Protein AF-A0A535DED8-F1 (afdb_monomer)

Solvent-accessible surface area (backbone atoms only — not comparable to full-atom values): 9202 Å² total; per-residue (Å²): 98,70,62,84,95,46,67,52,70,59,72,63,64,55,48,50,49,57,46,48,36,26,51,48,51,30,54,52,41,40,53,39,49,75,71,70,51,55,72,65,58,48,49,51,48,51,53,52,48,16,48,57,58,2,44,50,39,39,49,38,50,75,77,57,57,90,52,93,86,73,48,70,77,74,19,49,63,41,22,54,47,52,5,46,66,43,32,48,61,26,50,51,37,13,49,55,30,22,52,40,45,68,74,76,41,75,87,44,75,66,50,50,46,53,51,47,50,51,20,48,50,36,21,63,77,68,68,60,13,56,8,33,47,26,8,47,48,34,35,49,25,69,75,41,62,93,45,30,68,61,48,53,52,53,48,49,54,49,38,55,53,44,74,42,49,83,53,52,66,76,77,58,77,130

Mean predicted aligned error: 7.04 Å

Structure (mmCIF, N/CA/C/O backbone):
data_AF-A0A535DED8-F1
#
_entry.id   AF-A0A535DED8-F1
#
loop_
_atom_site.group_PDB
_atom_site.id
_atom_site.type_symbol
_atom_site.label_atom_id
_atom_site.label_alt_id
_atom_site.label_comp_id
_atom_site.label_asym_id
_atom_site.label_entity_id
_atom_site.label_seq_id
_atom_site.pdbx_PDB_ins_code
_atom_site.Cartn_x
_atom_site.Cartn_y
_atom_site.Cartn_z
_atom_site.occupancy
_atom_site.B_iso_or_equiv
_atom_site.auth_seq_id
_atom_site.auth_comp_id
_atom_site.auth_asym_id
_atom_site.auth_atom_id
_atom_site.pdbx_PDB_model_num
ATOM 1 N N . MET A 1 1 ? 18.524 -6.363 -10.966 1.00 39.31 1 MET A N 1
ATOM 2 C CA . MET A 1 1 ? 17.910 -7.527 -11.656 1.00 39.31 1 MET A CA 1
ATOM 3 C C . MET A 1 1 ? 17.544 -7.088 -13.061 1.00 39.31 1 MET A C 1
ATOM 5 O O . MET A 1 1 ? 17.079 -5.963 -13.205 1.00 39.31 1 MET A O 1
ATOM 9 N N . ALA A 1 2 ? 17.752 -7.934 -14.068 1.00 39.50 2 ALA A N 1
ATOM 10 C CA . ALA A 1 2 ? 17.282 -7.682 -15.429 1.00 39.50 2 ALA A CA 1
ATOM 11 C C . ALA A 1 2 ? 16.210 -8.723 -15.778 1.00 39.50 2 ALA A C 1
ATOM 13 O O . ALA A 1 2 ? 16.458 -9.920 -15.647 1.00 39.50 2 ALA A O 1
ATOM 14 N N . PHE A 1 3 ? 15.023 -8.265 -16.174 1.00 42.72 3 PHE A N 1
ATOM 15 C CA . PHE A 1 3 ? 13.940 -9.102 -16.686 1.00 42.72 3 PHE A CA 1
ATOM 16 C C . PHE A 1 3 ? 13.696 -8.716 -18.149 1.00 42.72 3 PHE A C 1
ATOM 18 O O . PHE A 1 3 ? 13.036 -7.721 -18.444 1.00 42.72 3 PHE A O 1
ATOM 25 N N . GLY A 1 4 ? 14.266 -9.487 -19.079 1.00 56.69 4 GLY A N 1
ATOM 26 C CA . GLY A 1 4 ? 14.222 -9.160 -20.509 1.00 56.69 4 GLY A CA 1
ATOM 27 C C . GLY A 1 4 ? 14.926 -7.830 -20.812 1.00 56.69 4 GLY A C 1
ATOM 28 O O . GLY A 1 4 ? 16.038 -7.607 -20.342 1.00 56.69 4 GLY A O 1
ATOM 29 N N . ASN A 1 5 ? 14.266 -6.939 -21.559 1.00 45.66 5 ASN A N 1
ATOM 30 C CA . ASN A 1 5 ? 14.777 -5.595 -21.878 1.00 45.66 5 ASN A CA 1
ATOM 31 C C . ASN A 1 5 ? 14.656 -4.588 -20.716 1.00 45.66 5 ASN A C 1
ATOM 33 O O . ASN A 1 5 ? 15.093 -3.449 -20.854 1.00 45.66 5 ASN A O 1
ATOM 37 N N . TYR A 1 6 ? 14.069 -4.980 -19.580 1.00 49.25 6 TYR A N 1
ATOM 38 C CA . TYR A 1 6 ? 13.890 -4.106 -18.423 1.00 49.25 6 TYR A CA 1
ATOM 39 C C . TYR A 1 6 ? 14.986 -4.364 -17.403 1.00 49.25 6 TYR A C 1
ATOM 41 O O . TYR A 1 6 ? 15.092 -5.453 -16.829 1.00 49.25 6 TYR A O 1
ATOM 49 N N . ALA A 1 7 ? 15.802 -3.347 -17.160 1.00 51.88 7 ALA A N 1
ATOM 50 C CA . ALA A 1 7 ? 16.882 -3.437 -16.204 1.00 51.88 7 ALA A CA 1
ATOM 51 C C . ALA A 1 7 ? 16.622 -2.514 -15.012 1.00 51.88 7 ALA A C 1
ATOM 53 O O . ALA A 1 7 ? 16.687 -1.293 -15.111 1.00 51.88 7 ALA A O 1
ATOM 54 N N . LEU A 1 8 ? 16.342 -3.122 -13.859 1.00 51.16 8 LEU A N 1
ATOM 55 C CA . LEU A 1 8 ? 16.243 -2.426 -12.580 1.00 51.16 8 LEU A CA 1
ATOM 56 C C . LEU A 1 8 ? 17.668 -2.277 -12.039 1.00 51.16 8 LEU A C 1
ATOM 58 O O . LEU A 1 8 ? 18.181 -3.165 -11.341 1.00 51.16 8 LEU A O 1
ATOM 62 N N . TYR A 1 9 ? 18.333 -1.194 -12.448 1.00 42.34 9 TYR A N 1
ATOM 63 C CA . TYR A 1 9 ? 19.679 -0.843 -12.004 1.00 42.34 9 TYR A CA 1
ATOM 64 C C . TYR A 1 9 ? 19.629 0.067 -10.768 1.00 42.34 9 TYR A C 1
ATOM 66 O O . TYR A 1 9 ? 19.004 1.123 -10.774 1.00 42.34 9 TYR A O 1
ATOM 74 N N . GLY A 1 10 ? 20.333 -0.346 -9.709 1.00 44.44 10 GLY A N 1
ATOM 75 C CA . GLY A 1 10 ? 20.495 0.411 -8.465 1.00 44.44 10 GLY A CA 1
ATOM 76 C C . GLY A 1 10 ? 19.458 0.089 -7.382 1.00 44.44 10 GLY A C 1
ATOM 77 O O . GLY A 1 10 ? 18.278 -0.119 -7.658 1.00 44.44 10 GLY A O 1
ATOM 78 N N . ASN A 1 11 ? 19.899 0.092 -6.117 1.00 53.75 11 ASN A N 1
ATOM 79 C CA . ASN A 1 11 ? 19.038 -0.155 -4.949 1.00 53.75 11 ASN A CA 1
ATOM 80 C C . ASN A 1 11 ? 17.854 0.832 -4.878 1.00 53.75 11 ASN A C 1
ATOM 82 O O . ASN A 1 11 ? 16.766 0.455 -4.451 1.00 53.75 11 ASN A O 1
ATOM 86 N N . GLY A 1 12 ? 18.042 2.064 -5.373 1.00 50.81 12 GLY A N 1
ATOM 87 C CA . GLY A 1 12 ? 17.013 3.107 -5.465 1.00 50.81 12 GLY A CA 1
ATOM 88 C C . GLY A 1 12 ? 15.815 2.738 -6.349 1.00 50.81 12 GLY A C 1
ATOM 89 O O . GLY A 1 12 ? 14.674 2.971 -5.957 1.00 50.81 12 GLY A O 1
ATOM 90 N N . ALA A 1 13 ? 16.059 2.106 -7.502 1.00 59.69 13 ALA A N 1
ATOM 91 C CA . ALA A 1 13 ? 15.016 1.756 -8.473 1.00 59.69 13 ALA A CA 1
ATOM 92 C C . ALA A 1 13 ? 14.049 0.678 -7.955 1.00 59.69 13 ALA A C 1
ATOM 94 O O . ALA A 1 13 ? 12.914 0.587 -8.412 1.00 59.69 13 ALA A O 1
ATOM 95 N N . LEU A 1 14 ? 14.488 -0.127 -6.982 1.00 65.19 14 LEU A N 1
ATOM 96 C CA . LEU A 1 14 ? 13.675 -1.164 -6.346 1.00 65.19 14 LEU A CA 1
ATOM 97 C C . LEU 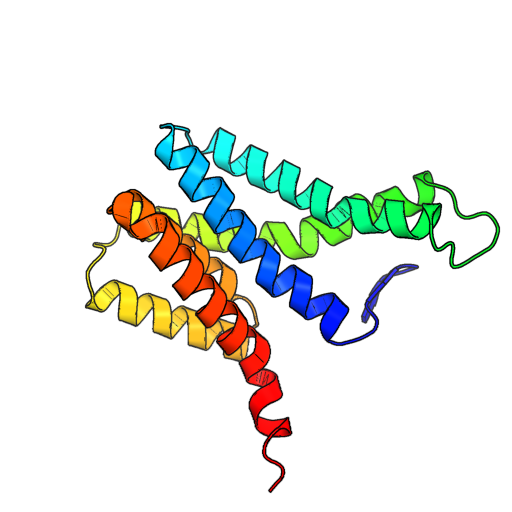A 1 14 ? 13.038 -0.677 -5.043 1.00 65.19 14 LEU A C 1
ATOM 99 O O . LEU A 1 14 ? 11.872 -0.965 -4.779 1.00 65.19 14 LEU A O 1
ATOM 103 N N . ILE A 1 15 ? 13.791 0.068 -4.229 1.00 70.88 15 ILE A N 1
ATOM 104 C CA . ILE A 1 15 ? 13.335 0.468 -2.897 1.00 70.88 15 ILE A CA 1
ATOM 105 C C . ILE A 1 15 ? 12.293 1.581 -2.957 1.00 70.88 15 ILE A C 1
ATOM 107 O O . ILE A 1 15 ? 11.342 1.560 -2.185 1.00 70.88 15 ILE A O 1
ATOM 111 N N . VAL A 1 16 ? 12.410 2.524 -3.899 1.00 73.94 16 VAL A N 1
ATOM 112 C CA . VAL A 1 16 ? 11.461 3.640 -4.010 1.00 73.94 16 VAL A CA 1
ATOM 113 C C . VAL A 1 16 ? 10.051 3.111 -4.319 1.00 73.94 16 VAL A C 1
ATOM 115 O O . VAL A 1 16 ? 9.154 3.350 -3.509 1.00 73.94 16 VAL A O 1
ATOM 118 N N . PRO A 1 17 ? 9.811 2.306 -5.371 1.00 74.25 17 PRO A N 1
ATOM 119 C CA . PRO A 1 17 ? 8.481 1.743 -5.600 1.00 74.25 17 PRO A CA 1
ATOM 120 C C . PRO A 1 17 ? 8.007 0.841 -4.451 1.00 74.25 17 PRO A C 1
ATOM 122 O O . PRO A 1 17 ? 6.841 0.912 -4.069 1.00 74.25 17 PRO A O 1
ATOM 125 N N . ALA A 1 18 ? 8.902 0.049 -3.848 1.00 77.81 18 ALA A N 1
ATOM 126 C CA . ALA A 1 18 ? 8.562 -0.842 -2.737 1.00 77.81 18 ALA A CA 1
ATOM 127 C C . ALA A 1 18 ? 8.123 -0.102 -1.460 1.00 77.81 18 ALA A C 1
ATOM 129 O O . ALA A 1 18 ? 7.305 -0.624 -0.707 1.00 77.81 18 ALA A O 1
ATOM 130 N N . LEU A 1 19 ? 8.636 1.108 -1.215 1.00 85.50 19 LEU A N 1
ATOM 131 C CA . LEU A 1 19 ? 8.240 1.961 -0.092 1.00 85.50 19 LEU A CA 1
ATOM 132 C C . LEU A 1 19 ? 6.990 2.786 -0.408 1.00 85.50 19 LEU A C 1
ATOM 134 O O . LEU A 1 19 ? 6.069 2.879 0.402 1.00 85.50 19 LEU A O 1
ATOM 138 N N . PHE A 1 20 ? 6.947 3.403 -1.587 1.00 89.25 20 PHE A N 1
ATOM 139 C CA . PHE A 1 20 ? 5.891 4.353 -1.920 1.00 89.25 20 PHE A CA 1
ATOM 140 C C . PHE A 1 20 ? 4.597 3.677 -2.375 1.00 89.25 20 PHE A C 1
ATOM 142 O O . PHE A 1 20 ? 3.532 4.239 -2.137 1.00 89.25 20 PHE A O 1
ATOM 149 N N . ALA A 1 21 ? 4.635 2.467 -2.945 1.00 90.69 21 ALA A N 1
ATOM 150 C CA . ALA A 1 21 ? 3.421 1.713 -3.266 1.00 90.69 21 ALA A CA 1
ATOM 151 C C . ALA A 1 21 ? 2.553 1.420 -2.022 1.00 90.69 21 ALA A C 1
ATOM 153 O O . ALA A 1 21 ? 1.389 1.829 -2.015 1.00 90.69 21 ALA A O 1
ATOM 154 N N . PRO A 1 22 ? 3.063 0.799 -0.936 1.00 91.69 22 PRO A N 1
ATOM 155 C CA . PRO A 1 22 ? 2.272 0.582 0.277 1.00 91.69 22 PRO A CA 1
ATOM 156 C C . PRO A 1 22 ? 1.812 1.894 0.931 1.00 91.69 22 PRO A C 1
ATOM 158 O O . PRO A 1 22 ? 0.720 1.940 1.502 1.00 91.69 22 PRO A O 1
ATOM 161 N N . TRP A 1 23 ? 2.587 2.975 0.823 1.00 95.00 23 TRP A N 1
ATOM 162 C CA . TRP A 1 23 ? 2.173 4.290 1.321 1.00 95.00 23 TRP A CA 1
ATOM 163 C C . TRP A 1 23 ? 1.056 4.929 0.478 1.00 95.00 23 TRP A C 1
ATOM 165 O O . TRP A 1 23 ? 0.111 5.503 1.018 1.00 95.00 23 TRP A O 1
ATOM 175 N N . ALA A 1 24 ? 1.105 4.786 -0.846 1.00 95.38 24 ALA A N 1
ATOM 176 C CA . ALA A 1 24 ? 0.046 5.238 -1.742 1.00 95.38 24 ALA A CA 1
ATOM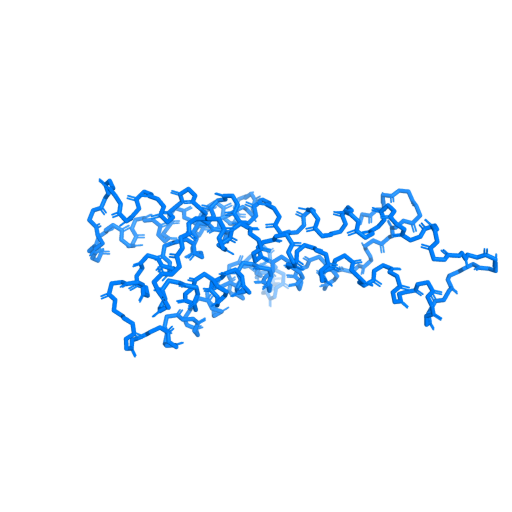 177 C C . ALA A 1 24 ? -1.249 4.442 -1.525 1.00 95.38 24 ALA A C 1
ATOM 179 O O . ALA A 1 24 ? -2.327 5.033 -1.476 1.00 95.38 24 ALA A O 1
ATOM 180 N N . VAL A 1 25 ? -1.148 3.122 -1.318 1.00 96.38 25 VAL A N 1
ATOM 181 C CA . VAL A 1 25 ? -2.284 2.268 -0.929 1.00 96.38 25 VAL A CA 1
ATOM 182 C C . VAL A 1 25 ? -2.923 2.770 0.363 1.00 96.38 25 VAL A C 1
ATOM 184 O O . VAL A 1 25 ? -4.145 2.890 0.415 1.00 96.38 25 VAL A O 1
ATOM 187 N N . TYR A 1 26 ? -2.123 3.130 1.374 1.00 97.06 26 TYR A N 1
ATOM 188 C CA . TYR A 1 26 ? -2.645 3.715 2.610 1.00 97.06 26 TYR A CA 1
ATOM 189 C C . TYR A 1 26 ? -3.517 4.946 2.336 1.00 97.06 26 TYR A C 1
ATOM 191 O O . TYR A 1 26 ? -4.670 4.987 2.767 1.00 97.06 26 TYR A O 1
ATOM 199 N N . TRP A 1 27 ? -2.992 5.927 1.597 1.00 96.69 27 TRP A N 1
ATOM 200 C CA . TRP A 1 27 ? -3.715 7.168 1.318 1.00 96.69 27 TRP A CA 1
ATOM 201 C C . TRP A 1 27 ? -4.964 6.945 0.479 1.00 96.69 27 TRP A C 1
ATOM 203 O O . TRP A 1 27 ? -6.024 7.472 0.816 1.00 96.69 27 TRP A O 1
ATOM 213 N N . GLY A 1 28 ? -4.859 6.138 -0.578 1.00 95.88 28 GLY A N 1
ATOM 214 C CA . GLY A 1 28 ? -5.993 5.810 -1.432 1.00 95.88 28 GLY A CA 1
ATOM 215 C C . GLY A 1 28 ? -7.114 5.146 -0.651 1.00 95.88 28 GLY A C 1
ATOM 216 O O . GLY A 1 28 ? -8.262 5.574 -0.714 1.00 95.88 28 GLY A O 1
ATOM 217 N N . TRP A 1 29 ? -6.785 4.135 0.148 1.00 97.31 29 TRP A N 1
ATOM 218 C CA . TRP A 1 29 ? -7.779 3.390 0.911 1.00 97.31 29 TRP A CA 1
ATOM 219 C C . TRP A 1 29 ? -8.357 4.196 2.071 1.00 97.31 29 TRP A C 1
ATOM 221 O O . TRP A 1 29 ? -9.568 4.168 2.273 1.00 97.31 29 TRP A O 1
ATOM 231 N N . ALA A 1 30 ? -7.536 4.964 2.793 1.00 95.56 30 ALA A N 1
ATOM 232 C CA . ALA A 1 30 ? -8.023 5.870 3.832 1.00 95.56 30 ALA A CA 1
ATOM 233 C C . ALA A 1 30 ? -9.002 6.904 3.253 1.00 95.56 30 ALA A C 1
ATOM 235 O O . ALA A 1 30 ? -10.056 7.152 3.837 1.00 95.56 30 ALA A O 1
ATOM 236 N N . TRP A 1 31 ? -8.698 7.456 2.076 1.00 95.25 31 TRP A N 1
ATOM 237 C CA . TRP A 1 31 ? -9.569 8.394 1.374 1.00 95.25 31 TRP A CA 1
ATOM 238 C C . TRP A 1 31 ? -10.868 7.749 0.874 1.00 95.25 31 TRP A C 1
ATOM 240 O O . TRP A 1 31 ? -11.940 8.327 1.062 1.00 95.25 31 TRP A O 1
ATOM 250 N N . VAL A 1 32 ? -10.800 6.547 0.286 1.00 95.69 32 VAL A N 1
ATOM 251 C CA . VAL A 1 32 ? -11.986 5.795 -0.164 1.00 95.69 32 VAL A CA 1
ATOM 252 C C . VAL A 1 32 ? -12.914 5.524 1.022 1.00 95.69 32 VAL A C 1
ATOM 254 O O . VAL A 1 32 ? -14.108 5.818 0.960 1.00 95.69 32 VAL A O 1
ATOM 257 N N . LEU A 1 33 ? -12.361 5.031 2.132 1.00 94.25 33 LEU A N 1
ATOM 258 C CA . LEU A 1 33 ? -13.125 4.705 3.337 1.00 94.25 33 LEU A CA 1
ATOM 259 C C . LEU A 1 33 ? -13.717 5.949 4.009 1.00 94.25 33 LEU A C 1
ATOM 261 O O . LEU A 1 33 ? -14.852 5.898 4.479 1.00 94.25 33 LEU A O 1
ATOM 265 N N . ALA A 1 34 ? -13.001 7.078 4.016 1.00 92.44 34 ALA A N 1
ATOM 266 C CA . ALA A 1 34 ? -13.511 8.344 4.548 1.00 92.44 34 ALA A CA 1
ATOM 267 C C . ALA A 1 34 ? -14.749 8.859 3.790 1.00 92.44 34 ALA A C 1
ATOM 269 O O . ALA A 1 34 ? -15.542 9.616 4.344 1.00 92.44 34 ALA A O 1
ATOM 270 N N . ARG A 1 35 ? -14.932 8.433 2.536 1.00 92.56 35 ARG A N 1
ATOM 271 C CA . ARG A 1 35 ? -16.094 8.763 1.697 1.00 92.56 35 ARG A CA 1
ATOM 272 C C . ARG A 1 35 ? -17.201 7.708 1.743 1.00 92.56 35 ARG A C 1
ATOM 274 O O . ARG A 1 35 ? -18.174 7.833 1.009 1.00 92.56 35 ARG A O 1
ATOM 281 N N . GLY A 1 36 ? -17.057 6.678 2.578 1.00 88.94 36 GLY A N 1
ATOM 282 C CA . GLY A 1 36 ? -18.000 5.560 2.645 1.00 88.94 36 GLY A CA 1
ATOM 283 C C . GLY A 1 36 ? -17.885 4.574 1.479 1.00 88.94 36 GLY A C 1
ATOM 284 O O . GLY A 1 36 ? -18.812 3.802 1.259 1.00 88.94 36 GLY A O 1
ATOM 285 N N . GLY A 1 37 ? -16.775 4.598 0.734 1.00 87.88 37 GLY A N 1
ATOM 286 C CA . GLY A 1 37 ? -16.528 3.658 -0.357 1.00 87.88 37 GLY A CA 1
ATOM 287 C C . GLY A 1 37 ? -16.333 2.219 0.123 1.00 87.88 37 GLY A C 1
ATOM 288 O O . GLY A 1 37 ? -16.083 1.958 1.305 1.00 87.88 37 GLY A O 1
ATOM 289 N N . ALA A 1 38 ? -16.441 1.277 -0.810 1.00 87.8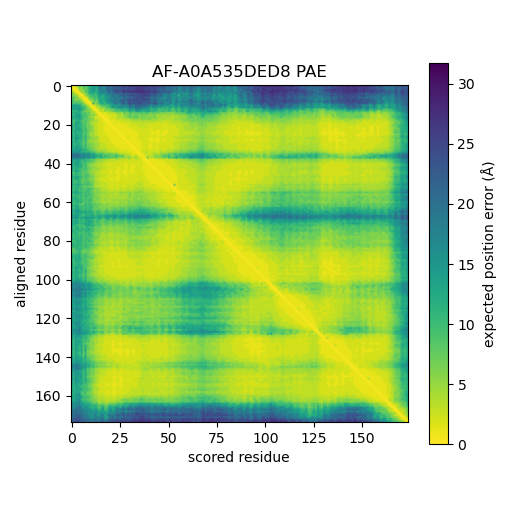8 38 ALA A N 1
ATOM 290 C CA . ALA A 1 38 ? -16.392 -0.152 -0.551 1.00 87.88 38 ALA A CA 1
ATOM 291 C C . ALA A 1 38 ? -15.113 -0.808 -1.111 1.00 87.88 38 ALA A C 1
ATOM 293 O O . ALA A 1 38 ? -14.154 -0.165 -1.549 1.00 87.88 38 ALA A O 1
ATOM 294 N N . ALA A 1 39 ? -15.087 -2.142 -1.051 1.00 90.75 39 ALA A N 1
ATOM 295 C CA . ALA A 1 39 ? -13.956 -2.948 -1.502 1.00 90.75 39 ALA A CA 1
ATOM 296 C C . ALA A 1 39 ? -13.666 -2.786 -3.006 1.00 90.75 39 ALA A C 1
ATOM 298 O O . ALA A 1 39 ? -12.511 -2.896 -3.416 1.00 90.75 39 ALA A O 1
ATOM 299 N N . LEU A 1 40 ? -14.690 -2.507 -3.822 1.00 94.19 40 LEU A N 1
ATOM 300 C CA . LEU A 1 40 ? -14.528 -2.314 -5.262 1.00 94.19 40 LEU A CA 1
ATOM 301 C C . LEU A 1 40 ? -13.706 -1.057 -5.560 1.00 94.19 40 LEU A C 1
ATOM 303 O O . LEU A 1 40 ? -12.771 -1.108 -6.350 1.00 94.19 40 LEU A O 1
ATOM 307 N N . GLU A 1 41 ? -14.000 0.056 -4.898 1.00 95.38 41 GLU A N 1
ATOM 308 C CA . GLU A 1 41 ? -13.293 1.326 -5.059 1.00 95.38 41 GLU A CA 1
ATOM 309 C C . GLU A 1 41 ? -11.840 1.215 -4.587 1.00 95.38 41 GLU A C 1
ATOM 311 O O . GLU A 1 41 ? -10.932 1.741 -5.230 1.00 95.38 41 GLU A O 1
ATOM 316 N N . MET A 1 42 ? -11.599 0.464 -3.508 1.00 95.94 42 MET A N 1
ATOM 317 C CA . MET A 1 42 ? -10.247 0.137 -3.046 1.00 95.94 42 MET A CA 1
ATOM 318 C C . MET A 1 42 ? -9.476 -0.695 -4.081 1.00 95.94 42 MET A C 1
ATOM 320 O O . MET A 1 42 ? -8.292 -0.440 -4.310 1.00 95.94 42 MET A O 1
ATOM 324 N N . ALA A 1 43 ? -10.130 -1.666 -4.726 1.00 95.50 43 ALA A N 1
ATOM 325 C CA . ALA A 1 43 ? -9.527 -2.481 -5.780 1.00 95.50 43 ALA A CA 1
ATOM 326 C C . ALA A 1 43 ? -9.254 -1.663 -7.053 1.00 95.50 43 ALA A C 1
ATOM 328 O O . ALA A 1 43 ? -8.168 -1.759 -7.621 1.00 95.50 43 ALA A O 1
ATOM 329 N N . LEU A 1 44 ? -10.189 -0.804 -7.467 1.00 96.38 44 LEU A N 1
ATOM 330 C CA . LEU A 1 44 ? -10.004 0.110 -8.597 1.00 96.38 44 LEU A CA 1
ATOM 331 C C . LEU A 1 44 ? -8.854 1.092 -8.349 1.00 96.38 44 LEU A C 1
ATOM 333 O O . LEU A 1 44 ? -8.076 1.357 -9.264 1.00 96.38 44 LEU A O 1
ATOM 337 N N . PHE A 1 45 ? -8.690 1.572 -7.112 1.00 96.25 45 PHE A N 1
ATOM 338 C CA . PHE A 1 45 ? -7.529 2.376 -6.735 1.00 96.25 45 PHE A CA 1
ATOM 339 C C . PHE A 1 45 ? -6.218 1.606 -6.939 1.00 96.25 45 PHE A C 1
ATOM 341 O O . PHE A 1 45 ? -5.274 2.149 -7.503 1.00 96.25 45 PHE A O 1
ATOM 348 N N . VAL A 1 46 ? -6.159 0.334 -6.531 1.00 96.19 46 VAL A N 1
ATOM 349 C CA . VAL A 1 46 ? -4.974 -0.523 -6.717 1.00 96.19 46 VAL A CA 1
ATOM 350 C C . VAL A 1 46 ? -4.669 -0.738 -8.198 1.00 96.19 46 VAL A C 1
ATOM 352 O O . VAL A 1 46 ? -3.509 -0.650 -8.590 1.00 96.19 46 VAL A O 1
ATOM 355 N N . VAL A 1 47 ? -5.690 -0.963 -9.030 1.00 95.19 47 VAL A N 1
ATOM 356 C CA . VAL A 1 47 ? -5.525 -1.078 -10.489 1.00 95.19 47 VAL A CA 1
ATOM 357 C C . VAL A 1 47 ? -4.972 0.223 -11.073 1.00 95.19 47 VAL A C 1
ATOM 359 O O . VAL A 1 47 ? -3.990 0.192 -11.812 1.00 95.19 47 VAL A O 1
ATOM 362 N N . GLY A 1 48 ? -5.548 1.371 -10.707 1.00 94.56 48 GLY A N 1
ATOM 363 C CA . GLY A 1 48 ? -5.065 2.680 -11.148 1.00 94.56 48 GLY A CA 1
ATOM 364 C C . GLY A 1 48 ? -3.632 2.967 -10.693 1.00 94.56 48 GLY A C 1
ATOM 365 O O . GLY A 1 48 ? -2.822 3.448 -11.481 1.00 94.56 48 GLY A O 1
ATOM 366 N N . LEU A 1 49 ? -3.291 2.611 -9.453 1.00 94.56 49 LEU A N 1
ATOM 367 C CA . LEU A 1 49 ? -1.941 2.749 -8.911 1.00 94.56 49 LEU A CA 1
ATOM 368 C C . LEU A 1 49 ? -0.943 1.843 -9.643 1.00 94.56 49 LEU A C 1
ATOM 370 O O . LEU A 1 49 ? 0.143 2.302 -9.981 1.00 94.56 49 LEU A O 1
ATOM 374 N N . ALA A 1 50 ? -1.308 0.590 -9.935 1.00 92.56 50 ALA A N 1
ATOM 375 C CA . ALA A 1 50 ? -0.476 -0.322 -10.717 1.00 92.56 50 ALA A CA 1
ATOM 376 C C . ALA A 1 50 ? -0.208 0.243 -12.118 1.00 92.56 50 ALA A C 1
ATOM 378 O O . ALA A 1 50 ? 0.944 0.320 -12.533 1.00 92.56 50 ALA A O 1
ATOM 379 N N . LEU A 1 51 ? -1.239 0.730 -12.813 1.00 91.75 51 LEU A N 1
ATOM 380 C CA . LEU A 1 51 ? -1.067 1.383 -14.113 1.00 91.75 51 LEU A CA 1
ATOM 381 C C . LEU A 1 51 ? -0.207 2.652 -14.017 1.00 91.75 51 LEU A C 1
ATOM 383 O O . LEU A 1 51 ? 0.642 2.872 -14.875 1.00 91.75 51 LEU A O 1
ATOM 387 N N . GLY A 1 52 ? -0.378 3.457 -12.965 1.00 90.06 52 GLY A N 1
ATOM 388 C CA . GLY A 1 52 ? 0.412 4.667 -12.728 1.00 90.06 52 GLY A CA 1
ATOM 389 C C . GLY A 1 52 ? 1.895 4.383 -12.476 1.00 90.06 52 GLY A C 1
ATOM 390 O O . GLY A 1 52 ? 2.750 5.039 -13.062 1.00 90.06 52 GLY A O 1
ATOM 391 N N . VAL A 1 53 ? 2.213 3.371 -11.661 1.00 88.25 53 VAL A N 1
ATOM 392 C CA . VAL A 1 53 ? 3.597 2.903 -11.452 1.00 88.25 53 VAL A CA 1
ATOM 393 C C . VAL A 1 53 ? 4.163 2.319 -12.749 1.00 88.25 53 VAL A C 1
ATOM 395 O O . VAL A 1 53 ? 5.299 2.603 -13.125 1.00 88.25 53 VAL A O 1
ATOM 398 N N . GLY A 1 54 ? 3.350 1.546 -13.469 1.00 86.56 54 GLY A N 1
ATOM 399 C CA . GLY A 1 54 ? 3.684 0.971 -14.765 1.00 86.56 54 GLY A CA 1
ATOM 400 C C . GLY A 1 54 ? 3.996 2.004 -15.844 1.00 86.56 54 GLY A C 1
ATOM 401 O O . GLY A 1 54 ? 4.900 1.785 -16.651 1.00 86.56 54 GLY A O 1
ATOM 402 N N . ALA A 1 55 ? 3.297 3.145 -15.842 1.00 88.38 55 ALA A N 1
ATOM 403 C CA . ALA A 1 55 ? 3.448 4.222 -16.824 1.00 88.38 55 ALA A CA 1
ATOM 404 C C . ALA A 1 55 ? 4.888 4.735 -16.941 1.00 88.38 55 ALA A C 1
ATOM 406 O O . ALA A 1 55 ? 5.270 5.226 -18.002 1.00 88.38 55 ALA A O 1
ATOM 407 N N . TRP A 1 56 ? 5.709 4.546 -15.904 1.00 84.75 56 TRP A N 1
ATOM 408 C CA . TRP A 1 56 ? 7.139 4.829 -15.961 1.00 84.75 56 TRP A CA 1
ATOM 409 C C . TRP A 1 56 ? 7.844 4.137 -17.138 1.00 84.75 56 TRP A C 1
ATOM 411 O O . TRP A 1 56 ? 8.622 4.775 -17.834 1.00 84.75 56 TRP A O 1
ATOM 421 N N . SER A 1 57 ? 7.505 2.881 -17.440 1.00 82.12 57 SER A N 1
ATOM 422 C CA . SER A 1 57 ? 8.079 2.152 -18.587 1.00 82.12 57 SER A CA 1
ATOM 423 C C . SER A 1 57 ? 7.791 2.820 -19.938 1.00 82.12 57 SER A C 1
ATOM 425 O O . SER A 1 57 ? 8.630 2.816 -20.835 1.00 82.12 57 SER A O 1
ATOM 427 N N . VAL A 1 58 ? 6.615 3.436 -20.083 1.00 85.06 58 VAL A N 1
ATOM 428 C CA . VAL A 1 58 ? 6.240 4.183 -21.289 1.00 85.06 58 VAL A CA 1
ATOM 429 C C . VAL A 1 58 ? 7.006 5.500 -21.345 1.00 85.06 58 VAL A C 1
ATOM 431 O O . VAL A 1 58 ? 7.517 5.869 -22.401 1.00 85.06 58 VAL A O 1
ATOM 434 N N . LEU A 1 59 ? 7.126 6.191 -20.208 1.00 86.31 59 LEU A N 1
ATOM 435 C CA . LEU A 1 59 ? 7.902 7.428 -20.104 1.00 86.31 59 LEU A CA 1
ATOM 436 C C . LEU A 1 59 ? 9.383 7.193 -20.424 1.00 86.31 59 LEU A C 1
ATOM 438 O O . LEU A 1 59 ? 9.980 8.011 -21.118 1.00 86.31 59 LEU A O 1
ATOM 442 N N . GLU A 1 60 ? 9.962 6.073 -19.989 1.00 83.62 60 GLU A N 1
ATOM 443 C CA . GLU A 1 60 ? 11.337 5.698 -20.331 1.00 83.62 60 GLU A CA 1
ATOM 444 C C . GLU A 1 60 ? 11.528 5.560 -21.840 1.00 83.62 60 GLU A C 1
ATOM 446 O O . GLU A 1 60 ? 12.473 6.120 -22.381 1.00 83.62 60 GLU A O 1
ATOM 451 N N . VAL A 1 61 ? 10.615 4.894 -22.550 1.00 85.25 61 VAL A N 1
ATOM 452 C CA . VAL A 1 61 ? 10.732 4.754 -24.010 1.00 85.25 61 VAL A CA 1
ATOM 453 C C . VAL A 1 61 ? 10.552 6.091 -24.735 1.00 85.25 61 VAL A C 1
ATOM 455 O O . VAL A 1 61 ? 11.265 6.362 -25.698 1.00 85.25 61 VAL A O 1
ATOM 458 N N . VAL A 1 62 ? 9.629 6.941 -24.276 1.00 86.31 62 VAL A N 1
ATOM 459 C CA . VAL A 1 62 ? 9.325 8.229 -24.926 1.00 86.31 62 VAL A CA 1
ATOM 460 C C . VAL A 1 62 ? 10.418 9.273 -24.688 1.00 86.31 62 VAL A C 1
ATOM 462 O O . VAL A 1 62 ? 10.782 9.994 -25.615 1.00 86.31 62 VAL A O 1
ATOM 465 N N . PHE A 1 63 ? 10.932 9.377 -23.461 1.00 86.88 63 PHE A N 1
ATOM 466 C CA . PHE A 1 63 ? 11.867 10.437 -23.071 1.00 86.88 63 PHE A CA 1
ATOM 467 C C . PHE A 1 63 ? 13.329 9.977 -23.007 1.00 86.88 63 PHE A C 1
ATOM 469 O O . PHE A 1 63 ? 14.226 10.801 -23.178 1.00 86.88 63 PHE A O 1
ATOM 476 N N . PHE A 1 64 ? 13.583 8.685 -22.781 1.00 84.88 64 PHE A N 1
ATOM 477 C CA . PHE A 1 64 ? 14.921 8.122 -22.556 1.00 84.88 64 PHE A CA 1
ATOM 478 C C . PHE A 1 64 ? 15.155 6.807 -23.332 1.00 84.88 64 PHE A C 1
ATOM 480 O O . PHE A 1 64 ? 15.513 5.785 -22.729 1.00 84.88 64 PHE A O 1
ATOM 487 N N . PRO A 1 65 ? 14.967 6.797 -24.668 1.00 80.62 65 PRO A N 1
ATOM 488 C CA . PRO A 1 65 ? 15.071 5.581 -25.465 1.00 80.62 65 PRO A CA 1
ATOM 489 C C . PRO A 1 65 ? 16.476 4.970 -25.367 1.00 80.62 65 PRO A C 1
ATOM 491 O O . PRO A 1 65 ? 17.470 5.578 -25.758 1.00 80.62 65 PRO A O 1
ATOM 494 N N . GLN A 1 66 ? 16.548 3.738 -24.858 1.00 77.94 66 GLN A N 1
ATOM 495 C CA . GLN A 1 66 ? 17.807 3.003 -24.665 1.00 77.94 66 GLN A CA 1
ATOM 496 C C . GLN A 1 66 ? 18.367 2.432 -25.977 1.00 77.94 66 GLN A C 1
ATOM 498 O O . GLN A 1 66 ? 19.550 2.107 -26.064 1.00 77.94 66 GLN A O 1
ATOM 503 N N . GLN A 1 67 ? 17.513 2.270 -26.991 1.00 79.12 67 GLN A N 1
ATOM 504 C CA . GLN A 1 67 ? 17.855 1.703 -28.291 1.00 79.12 67 GLN A CA 1
ATOM 505 C C . GLN A 1 67 ? 17.116 2.442 -29.416 1.00 79.12 67 GLN A C 1
ATOM 507 O O . GLN A 1 67 ? 15.958 2.835 -29.234 1.00 79.12 67 GLN A O 1
ATOM 512 N N . PRO A 1 68 ? 17.745 2.607 -30.593 1.00 77.44 68 PRO A N 1
ATOM 513 C CA . PRO A 1 68 ? 17.068 3.136 -31.769 1.00 77.44 68 PRO A CA 1
ATOM 514 C C . PRO A 1 68 ? 15.901 2.229 -32.182 1.00 77.44 68 PRO A C 1
ATOM 516 O O . PRO A 1 68 ? 16.077 1.021 -32.316 1.00 77.44 68 PRO A O 1
ATOM 519 N N . GLY A 1 69 ? 14.724 2.813 -32.419 1.00 81.00 69 GLY A N 1
ATOM 520 C CA . GLY A 1 69 ? 13.554 2.095 -32.944 1.00 81.00 69 GLY A CA 1
ATOM 521 C C . GLY A 1 69 ? 12.602 1.492 -31.905 1.00 81.00 69 GLY A C 1
ATOM 522 O O . GLY A 1 69 ? 11.623 0.874 -32.307 1.00 81.00 69 GLY A O 1
ATOM 523 N N . LEU A 1 70 ? 12.838 1.690 -30.601 1.00 81.94 70 LEU A N 1
ATOM 524 C CA . LEU A 1 70 ? 11.867 1.330 -29.560 1.00 81.94 70 LEU A CA 1
ATOM 525 C C . LEU A 1 70 ? 10.564 2.126 -29.715 1.00 81.94 70 LEU A C 1
ATOM 527 O O . LEU A 1 70 ? 10.579 3.343 -29.904 1.00 81.94 70 LEU A O 1
ATOM 531 N N . THR A 1 71 ? 9.435 1.436 -29.590 1.00 86.06 71 THR A N 1
ATOM 532 C CA . THR A 1 71 ? 8.093 2.013 -29.683 1.00 86.06 71 THR A CA 1
ATOM 533 C C . THR A 1 71 ? 7.329 1.878 -28.367 1.00 86.06 71 THR A C 1
ATOM 535 O O . THR A 1 71 ? 7.661 1.073 -27.500 1.00 86.06 71 THR A O 1
ATOM 538 N N . VAL A 1 72 ? 6.240 2.638 -28.215 1.00 84.56 72 VAL A N 1
ATOM 539 C CA . VAL A 1 72 ? 5.355 2.551 -27.035 1.00 84.56 72 VAL A CA 1
ATOM 540 C C . VAL A 1 72 ? 4.759 1.148 -26.858 1.00 84.56 72 VAL A C 1
ATOM 542 O O . VAL A 1 72 ? 4.523 0.719 -25.730 1.00 84.56 72 VAL A O 1
ATOM 545 N N . LEU A 1 73 ? 4.543 0.408 -27.950 1.00 87.31 73 LEU A N 1
ATOM 546 C CA . LEU A 1 73 ? 4.057 -0.974 -27.888 1.00 87.31 73 LEU A CA 1
ATOM 547 C C . LEU A 1 73 ? 5.060 -1.890 -27.176 1.00 87.31 73 LEU A C 1
ATOM 549 O O . LEU A 1 73 ? 4.650 -2.764 -26.412 1.00 87.31 73 LEU A O 1
ATOM 553 N N . ASP A 1 74 ? 6.358 -1.630 -27.340 1.00 84.88 74 ASP A N 1
ATOM 554 C CA . ASP A 1 74 ? 7.430 -2.388 -26.690 1.00 84.88 74 ASP A CA 1
ATOM 555 C C . ASP A 1 74 ? 7.497 -2.126 -25.174 1.00 84.88 74 ASP A C 1
ATOM 557 O O . ASP A 1 74 ? 8.033 -2.949 -24.426 1.00 84.88 74 ASP A O 1
ATOM 561 N N . ALA A 1 75 ? 6.903 -1.018 -24.706 1.00 83.06 75 ALA A N 1
ATOM 562 C CA . ALA A 1 75 ? 6.785 -0.655 -23.293 1.00 83.06 75 ALA A CA 1
ATOM 563 C C . ALA A 1 75 ? 5.579 -1.301 -22.582 1.00 83.06 75 ALA A C 1
ATOM 565 O O . ALA A 1 75 ? 5.539 -1.335 -21.352 1.00 83.06 75 ALA A O 1
ATOM 566 N N . LEU A 1 76 ? 4.590 -1.833 -23.317 1.00 85.38 76 LEU A N 1
ATOM 567 C CA . LEU A 1 76 ? 3.376 -2.417 -22.720 1.00 85.38 76 LEU A CA 1
ATOM 568 C C . LEU A 1 76 ? 3.652 -3.568 -21.737 1.00 85.38 76 LEU A C 1
ATOM 570 O O . LEU A 1 76 ? 3.001 -3.612 -20.689 1.00 85.38 76 LEU A O 1
ATOM 574 N N . PRO A 1 77 ? 4.605 -4.486 -21.995 1.00 85.12 77 PRO A N 1
ATOM 575 C CA . PRO A 1 77 ? 4.961 -5.501 -21.010 1.00 85.12 77 PRO A CA 1
ATOM 576 C C . PRO A 1 77 ? 5.484 -4.884 -19.707 1.00 85.12 77 PRO A C 1
ATOM 578 O O . PRO A 1 77 ? 5.092 -5.322 -18.628 1.00 85.12 77 PRO A O 1
ATOM 581 N N . GLY A 1 78 ? 6.311 -3.837 -19.795 1.00 81.62 78 GLY A N 1
ATOM 582 C CA . GLY A 1 78 ? 6.828 -3.098 -18.643 1.00 81.62 78 GLY A CA 1
ATOM 583 C C . GLY A 1 78 ? 5.737 -2.352 -17.886 1.00 81.62 78 GLY A C 1
ATOM 584 O O . GLY A 1 78 ? 5.759 -2.331 -16.656 1.00 81.62 78 GLY A O 1
ATOM 585 N N . LEU A 1 79 ? 4.744 -1.817 -18.602 1.00 84.50 79 LEU A N 1
ATOM 586 C CA . LEU A 1 79 ? 3.588 -1.139 -18.020 1.00 84.50 79 LEU A CA 1
ATOM 587 C C . LEU A 1 79 ? 2.848 -2.077 -17.068 1.00 84.50 79 LEU A C 1
ATOM 589 O O . LEU A 1 79 ? 2.593 -1.742 -15.913 1.00 84.50 79 LEU A O 1
ATOM 593 N N . VAL A 1 80 ? 2.530 -3.276 -17.547 1.00 86.19 80 VAL A N 1
ATOM 594 C CA . VAL A 1 80 ? 1.804 -4.260 -16.746 1.00 86.19 80 VAL A CA 1
ATOM 595 C C . VAL A 1 80 ? 2.708 -4.831 -15.659 1.00 86.19 80 VAL A C 1
ATOM 597 O O . VAL A 1 80 ? 2.305 -4.892 -14.499 1.00 86.19 80 VAL A O 1
ATOM 600 N N . PHE A 1 81 ? 3.934 -5.223 -16.007 1.00 85.62 81 PHE A N 1
ATOM 601 C CA . PHE A 1 81 ? 4.826 -5.929 -15.095 1.00 85.62 81 PHE A CA 1
ATOM 602 C C . PHE A 1 81 ? 5.305 -5.055 -13.933 1.00 85.62 81 PHE A C 1
ATOM 604 O O . PHE A 1 81 ? 5.150 -5.467 -12.787 1.00 85.62 81 PHE A O 1
ATOM 611 N N . ASN A 1 82 ? 5.827 -3.848 -14.188 1.00 81.19 82 ASN A N 1
ATOM 612 C CA . ASN A 1 82 ? 6.325 -2.976 -13.116 1.00 81.19 82 ASN A CA 1
ATOM 613 C C . ASN A 1 82 ? 5.197 -2.587 -12.158 1.00 81.19 82 ASN A C 1
ATOM 615 O O . ASN A 1 82 ? 5.349 -2.669 -10.940 1.00 81.19 82 ASN A O 1
ATOM 619 N N . GLY A 1 83 ? 4.038 -2.227 -12.712 1.00 82.62 83 GLY A N 1
ATOM 620 C CA . GLY A 1 83 ? 2.847 -1.930 -11.930 1.00 82.62 83 GLY A CA 1
ATOM 621 C C . GLY A 1 83 ? 2.413 -3.097 -11.052 1.00 82.62 83 GLY A C 1
ATOM 622 O O . GLY A 1 83 ? 2.264 -2.956 -9.837 1.00 82.62 83 GLY A O 1
ATOM 623 N N . ALA A 1 84 ? 2.240 -4.271 -11.661 1.00 87.25 84 ALA A N 1
ATOM 624 C CA . ALA A 1 84 ? 1.796 -5.470 -10.968 1.00 87.25 84 ALA A CA 1
ATOM 625 C C . ALA A 1 84 ? 2.784 -5.907 -9.880 1.00 87.25 84 ALA A C 1
ATOM 627 O O . ALA A 1 84 ? 2.369 -6.202 -8.761 1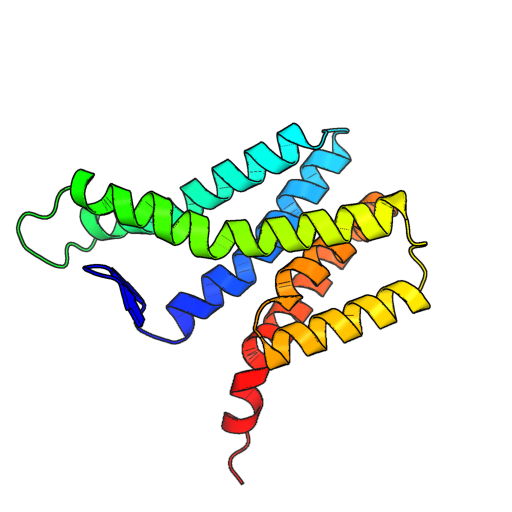.00 87.25 84 ALA A O 1
ATOM 628 N N . PHE A 1 85 ? 4.079 -5.912 -10.194 1.00 86.19 85 PHE A N 1
ATOM 629 C CA . PHE A 1 85 ? 5.127 -6.419 -9.318 1.00 86.19 85 PHE A CA 1
ATOM 630 C C . PHE A 1 85 ? 5.239 -5.626 -8.013 1.00 86.19 85 PHE A C 1
ATOM 632 O O . PHE A 1 85 ? 5.317 -6.223 -6.940 1.00 86.19 85 PHE A O 1
ATOM 639 N N . PHE A 1 86 ? 5.203 -4.292 -8.080 1.00 83.75 86 PHE A N 1
ATOM 640 C CA . PHE A 1 86 ? 5.361 -3.458 -6.885 1.00 83.75 86 PHE A CA 1
ATOM 641 C C . PHE A 1 86 ? 4.055 -3.230 -6.123 1.00 83.75 86 PHE A C 1
ATOM 643 O O . PHE A 1 86 ? 4.069 -3.116 -4.897 1.00 83.75 86 PHE A O 1
ATOM 650 N N . VAL A 1 87 ? 2.920 -3.158 -6.822 1.00 90.69 87 VAL A N 1
ATOM 651 C CA . VAL A 1 87 ? 1.662 -2.719 -6.207 1.00 90.69 87 VAL A CA 1
ATOM 652 C C . VAL A 1 87 ? 0.822 -3.894 -5.711 1.00 90.69 87 VAL A C 1
ATOM 654 O O . VAL A 1 87 ? 0.307 -3.839 -4.593 1.00 90.69 87 VAL A O 1
ATOM 657 N N . ILE A 1 88 ? 0.684 -4.969 -6.497 1.00 91.25 88 ILE A N 1
ATOM 658 C CA . ILE A 1 88 ? -0.267 -6.050 -6.184 1.00 91.25 88 ILE A CA 1
ATOM 659 C C . ILE A 1 88 ? 0.114 -6.798 -4.899 1.00 91.25 88 ILE A C 1
ATOM 661 O O . ILE A 1 88 ? -0.757 -6.925 -4.036 1.00 91.25 88 ILE A O 1
ATOM 665 N N . PRO A 1 89 ? 1.367 -7.250 -4.686 1.00 89.06 89 PRO A N 1
ATOM 666 C CA . PRO A 1 89 ? 1.724 -7.950 -3.452 1.00 89.06 89 PRO A CA 1
ATOM 667 C C . PRO A 1 89 ? 1.485 -7.096 -2.201 1.00 89.06 89 PRO A C 1
ATOM 669 O O . PRO A 1 89 ? 0.897 -7.569 -1.226 1.00 89.06 89 PRO A O 1
ATOM 672 N N . ALA A 1 90 ? 1.874 -5.818 -2.250 1.00 89.31 90 ALA A N 1
ATOM 673 C CA . ALA A 1 90 ? 1.678 -4.884 -1.147 1.00 89.31 90 ALA A CA 1
ATOM 674 C C . ALA A 1 90 ? 0.185 -4.663 -0.855 1.00 89.31 90 ALA A C 1
ATOM 676 O O . ALA A 1 90 ? -0.229 -4.715 0.303 1.00 89.31 90 ALA A O 1
ATOM 677 N N . ALA A 1 91 ? -0.629 -4.477 -1.898 1.00 94.06 91 ALA A N 1
ATOM 678 C CA . ALA A 1 91 ? -2.068 -4.282 -1.777 1.00 94.06 91 ALA A CA 1
ATOM 679 C C . ALA A 1 91 ? -2.799 -5.528 -1.254 1.00 94.06 91 ALA A C 1
ATOM 681 O O . ALA A 1 91 ? -3.700 -5.400 -0.429 1.00 94.06 91 ALA A O 1
ATOM 682 N N . LEU A 1 92 ? -2.409 -6.733 -1.680 1.00 94.44 92 LEU A N 1
ATOM 683 C CA . LEU A 1 92 ? -3.004 -7.981 -1.193 1.00 94.44 92 LEU A CA 1
ATOM 684 C C . LEU A 1 92 ? -2.741 -8.181 0.302 1.00 94.44 92 LEU A C 1
ATOM 686 O O . LEU A 1 92 ? -3.668 -8.468 1.062 1.00 94.44 92 LEU A O 1
ATOM 690 N N . LEU A 1 93 ? -1.496 -7.975 0.740 1.00 93.00 93 LEU A N 1
ATOM 691 C CA . LEU A 1 93 ? -1.131 -8.071 2.154 1.00 93.00 93 LEU A CA 1
ATOM 692 C C . LEU A 1 93 ? -1.800 -6.975 2.988 1.00 93.00 93 LEU A C 1
ATOM 694 O O . LEU A 1 93 ? -2.287 -7.254 4.085 1.00 93.00 93 LEU A O 1
ATOM 698 N N . ALA A 1 94 ? -1.900 -5.757 2.449 1.00 94.44 94 ALA A N 1
ATOM 699 C CA . ALA A 1 94 ? -2.656 -4.677 3.073 1.00 94.44 94 ALA A CA 1
ATOM 700 C C . ALA A 1 94 ? -4.143 -5.018 3.195 1.00 94.44 94 ALA A C 1
ATOM 702 O O . ALA A 1 94 ? -4.739 -4.780 4.241 1.00 94.44 94 ALA A O 1
ATOM 703 N N . GLY A 1 95 ? -4.742 -5.611 2.163 1.00 95.19 95 GLY A N 1
ATOM 704 C CA . GLY A 1 95 ? -6.144 -6.027 2.156 1.00 95.19 95 GLY A CA 1
ATOM 705 C C . GLY A 1 95 ? -6.426 -7.094 3.203 1.00 95.19 95 GLY A C 1
ATOM 706 O O . GLY A 1 95 ? -7.374 -6.966 3.976 1.00 95.19 95 GLY A O 1
ATOM 707 N N . LEU A 1 96 ? -5.562 -8.108 3.280 1.00 94.00 96 LEU A N 1
ATOM 708 C CA . LEU A 1 96 ? -5.662 -9.176 4.270 1.00 94.00 96 LEU A CA 1
ATOM 709 C C . LEU A 1 96 ? -5.521 -8.637 5.701 1.00 94.00 96 LEU A C 1
ATOM 711 O O . LEU A 1 96 ? -6.349 -8.948 6.558 1.00 94.00 96 LEU A O 1
ATOM 715 N N . ALA A 1 97 ? -4.517 -7.794 5.954 1.00 92.88 97 ALA A N 1
ATOM 716 C CA . ALA A 1 97 ? -4.325 -7.166 7.257 1.00 92.88 97 ALA A CA 1
ATOM 717 C C . ALA A 1 97 ? -5.502 -6.245 7.619 1.00 92.88 97 ALA A C 1
ATOM 719 O O . ALA A 1 97 ? -6.045 -6.339 8.718 1.00 92.88 97 ALA A O 1
ATOM 720 N N . PHE A 1 98 ? -5.964 -5.413 6.684 1.00 94.44 98 PHE A N 1
ATOM 721 C CA . PHE A 1 98 ? -7.133 -4.560 6.883 1.00 94.44 98 PHE A CA 1
ATOM 722 C C . PHE A 1 98 ? -8.380 -5.380 7.230 1.00 94.44 98 PHE A C 1
ATOM 724 O O . PHE A 1 98 ? -9.066 -5.065 8.201 1.00 94.44 98 PHE A O 1
ATOM 731 N N . TRP A 1 99 ? -8.671 -6.449 6.485 1.00 94.25 99 TRP A N 1
ATOM 732 C CA . TRP A 1 99 ? -9.792 -7.348 6.768 1.00 94.25 99 TRP A CA 1
ATOM 733 C C . TRP A 1 99 ? -9.687 -7.961 8.170 1.00 94.25 99 TRP A C 1
ATOM 735 O O . TRP A 1 99 ? -10.654 -7.937 8.936 1.00 94.25 99 TRP A O 1
ATOM 745 N N . LEU A 1 100 ? -8.496 -8.436 8.543 1.00 93.62 100 LEU A N 1
ATOM 746 C CA . LEU A 1 100 ? -8.241 -9.043 9.844 1.00 93.62 100 LEU A CA 1
ATOM 747 C C . LEU A 1 100 ? -8.509 -8.058 10.994 1.00 93.62 100 LEU A C 1
ATOM 749 O O . LEU A 1 100 ? -9.271 -8.377 11.906 1.00 93.62 100 LEU A O 1
ATOM 753 N N . PHE A 1 101 ? -7.950 -6.848 10.931 1.00 90.88 101 PHE A N 1
ATOM 754 C CA . PHE A 1 101 ? -8.068 -5.842 11.997 1.00 90.88 101 PHE A CA 1
ATOM 755 C C . PHE A 1 101 ? -9.373 -5.044 11.978 1.00 90.88 101 PHE A C 1
ATOM 757 O O . PHE A 1 101 ? -9.705 -4.384 12.959 1.00 90.88 101 PHE A O 1
ATOM 764 N N . SER A 1 102 ? -10.128 -5.098 10.881 1.00 87.38 102 SER A N 1
ATOM 765 C CA . SER A 1 102 ? -11.458 -4.486 10.811 1.00 87.38 102 SER A CA 1
ATOM 766 C C . SER A 1 102 ? -12.582 -5.433 11.226 1.00 87.38 102 SER A C 1
ATOM 768 O O . SER A 1 102 ? -13.632 -4.952 11.642 1.00 87.38 102 SER A O 1
ATOM 770 N N . SER A 1 103 ? -12.384 -6.752 11.108 1.00 87.81 103 SER A N 1
ATOM 771 C CA . SER A 1 103 ? -13.479 -7.728 11.240 1.00 87.81 103 SER A CA 1
ATOM 772 C C . SER A 1 103 ? -13.234 -8.847 12.253 1.00 87.81 103 SER A C 1
ATOM 774 O O . SER A 1 103 ? -14.196 -9.431 12.744 1.00 87.81 103 SER A O 1
ATOM 776 N N . ARG A 1 104 ? -11.976 -9.212 12.536 1.00 88.88 104 ARG A N 1
ATOM 777 C CA . ARG A 1 104 ? -11.642 -10.427 13.309 1.00 88.88 104 ARG A CA 1
ATOM 778 C C . ARG A 1 104 ? -10.801 -10.167 14.553 1.00 88.88 104 ARG A C 1
ATOM 780 O O . ARG A 1 104 ? -10.863 -10.963 15.484 1.00 88.88 104 ARG A O 1
ATOM 787 N N . MET A 1 105 ? -10.019 -9.091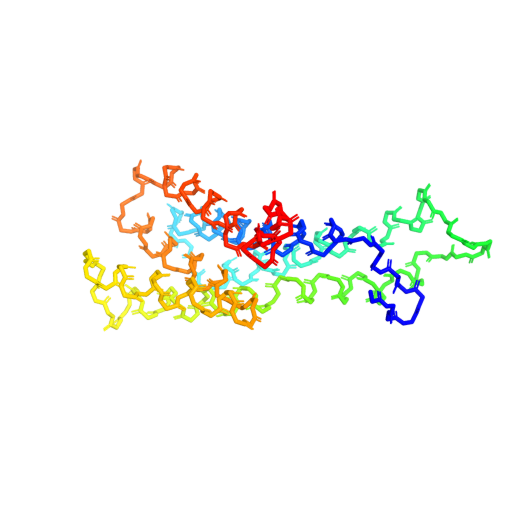 14.578 1.00 88.50 105 MET A N 1
ATOM 788 C CA . MET A 1 105 ? -9.139 -8.752 15.694 1.00 88.50 105 MET A CA 1
ATOM 789 C C . MET A 1 105 ? -9.435 -7.354 16.234 1.00 88.50 105 MET A C 1
ATOM 791 O O . MET A 1 105 ? -9.632 -6.427 15.449 1.00 88.50 105 MET A O 1
ATOM 795 N N . PRO A 1 106 ? -9.424 -7.162 17.565 1.00 87.81 106 PRO A N 1
ATOM 796 C CA . PRO A 1 106 ? -9.562 -5.835 18.139 1.00 87.81 106 PRO A CA 1
ATOM 797 C C . PRO A 1 106 ? -8.329 -4.989 17.809 1.00 87.81 106 PRO A C 1
ATOM 799 O O . PRO A 1 106 ? -7.203 -5.461 17.931 1.00 87.81 106 PRO A O 1
ATOM 802 N N . LEU A 1 107 ? -8.527 -3.718 17.459 1.00 86.75 107 LEU A N 1
ATOM 803 C CA . LEU A 1 107 ? -7.452 -2.723 17.382 1.00 86.75 107 LEU A CA 1
ATOM 804 C C . LEU A 1 107 ? -7.202 -2.128 18.772 1.00 86.75 107 LEU A C 1
ATOM 806 O O . LEU A 1 107 ? -7.862 -1.158 19.164 1.00 86.75 107 LEU A O 1
ATOM 810 N N . ASN A 1 108 ? -6.278 -2.740 19.514 1.00 88.19 108 ASN A N 1
ATOM 811 C CA . ASN A 1 108 ? -5.751 -2.256 20.789 1.00 88.19 108 ASN A CA 1
ATOM 812 C C . ASN A 1 108 ? -4.211 -2.211 20.735 1.00 88.19 108 ASN A C 1
ATOM 814 O O . ASN A 1 108 ? -3.601 -2.688 19.781 1.00 88.19 108 ASN A O 1
ATOM 818 N N . SER A 1 109 ? -3.568 -1.629 21.749 1.00 84.81 109 SER A N 1
ATOM 819 C CA . SER A 1 109 ? -2.110 -1.444 21.739 1.00 84.81 109 SER A CA 1
ATOM 820 C C . SER A 1 109 ? -1.338 -2.758 21.610 1.00 84.81 109 SER A C 1
ATOM 822 O O . SER A 1 109 ? -0.308 -2.791 20.944 1.00 84.81 109 SER A O 1
ATOM 824 N N . LEU A 1 110 ? -1.844 -3.847 22.199 1.00 86.50 110 LEU A N 1
ATOM 825 C CA . LEU A 1 110 ? -1.195 -5.155 22.150 1.00 86.50 110 LEU A CA 1
ATOM 826 C C . LEU A 1 110 ? -1.257 -5.767 20.745 1.00 86.50 110 LEU A C 1
ATOM 828 O O . LEU A 1 110 ? -0.243 -6.250 20.249 1.00 86.50 110 LEU A O 1
ATOM 832 N N . THR A 1 111 ? -2.419 -5.737 20.088 1.00 86.19 111 THR A N 1
ATOM 833 C CA . THR A 1 111 ? -2.576 -6.297 18.737 1.00 86.19 111 THR A CA 1
ATOM 834 C C . THR A 1 111 ? -1.831 -5.474 17.701 1.00 86.19 111 THR A C 1
ATOM 836 O O . THR A 1 111 ? -1.181 -6.049 16.834 1.00 86.19 111 THR A O 1
ATOM 839 N N . VAL A 1 112 ? -1.854 -4.144 17.823 1.00 85.62 112 VAL A N 1
ATOM 840 C CA . VAL A 1 112 ? -1.070 -3.238 16.973 1.00 85.62 112 VAL A CA 1
ATOM 841 C C . VAL A 1 112 ? 0.423 -3.497 17.154 1.00 85.62 112 VAL A C 1
ATOM 843 O O . VAL A 1 112 ? 1.141 -3.597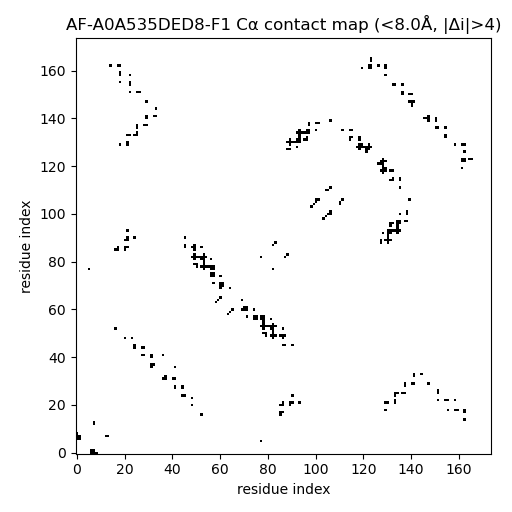 16.162 1.00 85.62 112 VAL A O 1
ATOM 846 N N . PHE A 1 113 ? 0.890 -3.663 18.395 1.00 85.19 113 PHE A N 1
ATOM 847 C CA . PHE A 1 113 ? 2.288 -3.985 18.671 1.00 85.19 113 PHE A CA 1
ATOM 848 C C . PHE A 1 113 ? 2.685 -5.347 18.097 1.00 85.19 113 PHE A C 1
ATOM 850 O O . PHE A 1 113 ? 3.661 -5.429 17.361 1.00 85.19 113 PHE A O 1
ATOM 857 N N . ALA A 1 114 ? 1.921 -6.405 18.375 1.00 87.00 114 ALA A N 1
ATOM 858 C CA . ALA A 1 114 ? 2.222 -7.751 17.893 1.00 87.00 114 ALA A CA 1
ATOM 859 C C . ALA A 1 114 ? 2.213 -7.826 16.357 1.00 87.00 114 ALA A C 1
ATOM 861 O O . ALA A 1 114 ? 3.118 -8.403 15.756 1.00 87.00 114 ALA A O 1
ATOM 862 N N . ALA A 1 115 ? 1.226 -7.195 15.716 1.00 86.88 115 ALA A N 1
ATOM 863 C CA . ALA A 1 115 ? 1.126 -7.125 14.263 1.00 86.88 115 ALA A CA 1
ATOM 864 C C . ALA A 1 115 ? 2.248 -6.285 13.649 1.00 86.88 115 ALA A C 1
ATOM 866 O O . ALA A 1 115 ? 2.853 -6.700 12.664 1.00 86.88 115 ALA A O 1
ATOM 867 N N . GLY A 1 116 ? 2.552 -5.130 14.246 1.00 85.50 116 GLY A N 1
ATOM 868 C CA . GLY A 1 116 ? 3.652 -4.266 13.830 1.00 85.50 116 GLY A CA 1
ATOM 869 C C . GLY A 1 116 ? 5.007 -4.955 13.965 1.00 85.50 116 GLY A C 1
ATOM 870 O O . GLY A 1 116 ? 5.816 -4.891 13.045 1.00 85.50 116 GLY A O 1
ATOM 871 N N . PHE A 1 117 ? 5.228 -5.685 15.060 1.00 86.50 117 PHE A N 1
ATOM 872 C CA . PHE A 1 117 ? 6.433 -6.479 15.282 1.00 86.50 117 PHE A CA 1
ATOM 873 C C . PHE A 1 117 ? 6.554 -7.617 14.264 1.00 86.50 117 PHE A C 1
ATOM 875 O O . PHE A 1 117 ? 7.592 -7.756 13.621 1.00 86.50 117 PHE A O 1
ATOM 882 N N . ALA A 1 118 ? 5.484 -8.390 14.052 1.00 86.50 118 ALA A N 1
ATOM 883 C CA . ALA A 1 118 ? 5.467 -9.450 13.048 1.00 86.50 118 ALA A CA 1
ATOM 884 C C . ALA A 1 118 ? 5.718 -8.896 11.636 1.00 86.50 118 ALA A C 1
ATOM 886 O O . ALA A 1 118 ? 6.494 -9.465 10.875 1.00 86.50 118 ALA A O 1
ATOM 887 N N . ALA A 1 119 ? 5.116 -7.757 11.294 1.00 87.19 119 ALA A N 1
ATOM 888 C CA . ALA A 1 119 ? 5.317 -7.106 10.008 1.00 87.19 119 ALA A CA 1
ATOM 889 C C . ALA A 1 119 ? 6.737 -6.539 9.851 1.00 87.19 119 ALA A C 1
ATOM 891 O O . ALA A 1 119 ? 7.334 -6.676 8.786 1.00 87.19 119 ALA A O 1
ATOM 892 N N . ALA A 1 120 ? 7.325 -5.963 10.900 1.00 83.62 120 ALA A N 1
ATOM 893 C CA . ALA A 1 120 ? 8.725 -5.548 10.896 1.00 83.62 120 ALA A CA 1
ATOM 894 C C . ALA A 1 120 ? 9.661 -6.747 10.682 1.00 83.62 120 ALA A C 1
ATOM 896 O O . ALA A 1 120 ? 10.539 -6.698 9.822 1.00 83.62 120 ALA A O 1
ATOM 897 N N . PHE A 1 121 ? 9.415 -7.854 11.386 1.00 83.50 121 PHE A N 1
ATOM 898 C CA . PHE A 1 121 ? 10.183 -9.090 11.255 1.00 83.50 121 PHE A CA 1
ATOM 899 C C . PHE A 1 121 ? 10.071 -9.698 9.847 1.00 83.50 121 PHE A C 1
ATOM 901 O O . PHE A 1 121 ? 11.079 -10.017 9.221 1.00 83.50 121 PHE A O 1
ATOM 908 N N . LEU A 1 122 ? 8.856 -9.783 9.295 1.00 83.19 122 LEU A N 1
ATOM 909 C CA . LEU A 1 122 ? 8.619 -10.256 7.927 1.00 83.19 122 LEU A CA 1
ATOM 910 C C . LEU A 1 122 ? 9.214 -9.322 6.865 1.00 83.19 122 LEU A C 1
ATOM 912 O O . LEU A 1 122 ? 9.642 -9.791 5.813 1.00 83.19 122 LEU A O 1
ATOM 916 N N . SER A 1 123 ? 9.257 -8.012 7.121 1.00 79.00 123 SER A N 1
ATOM 917 C CA . SER A 1 123 ? 9.939 -7.054 6.240 1.00 79.00 123 SER A CA 1
ATOM 918 C C . SER A 1 123 ? 11.447 -7.283 6.252 1.00 79.00 123 SER A C 1
ATOM 920 O O . SER A 1 123 ? 12.049 -7.354 5.188 1.00 79.00 123 SER A O 1
ATOM 922 N N . ALA A 1 124 ? 12.039 -7.462 7.434 1.00 74.19 124 ALA A N 1
ATOM 923 C CA . ALA A 1 124 ? 13.473 -7.679 7.582 1.00 74.19 124 ALA A CA 1
ATOM 924 C C . ALA A 1 124 ? 13.944 -8.999 6.947 1.00 74.19 124 ALA A C 1
ATOM 926 O O . ALA A 1 124 ? 15.005 -9.032 6.333 1.00 74.19 124 ALA A O 1
ATOM 927 N N . LEU A 1 125 ? 13.158 -10.074 7.075 1.00 72.94 125 LEU A N 1
ATOM 928 C CA . LEU A 1 125 ? 13.529 -11.390 6.548 1.00 72.94 125 LEU A CA 1
ATOM 929 C C . LEU A 1 125 ? 13.186 -11.587 5.069 1.00 72.94 125 LEU A C 1
ATOM 931 O O . LEU A 1 125 ? 13.938 -12.239 4.350 1.00 72.94 125 LEU A O 1
ATOM 935 N N . TYR A 1 126 ? 12.037 -11.072 4.626 1.00 70.12 126 TYR A N 1
ATOM 936 C CA . TYR A 1 126 ? 11.445 -11.451 3.339 1.00 70.12 126 TYR A CA 1
ATOM 937 C C . TYR A 1 126 ? 10.992 -10.255 2.490 1.00 70.12 126 TYR A C 1
ATOM 939 O O . TYR A 1 126 ? 10.499 -10.453 1.385 1.00 70.12 126 TYR A O 1
ATOM 947 N N . GLY A 1 127 ? 11.097 -9.018 2.988 1.00 67.94 127 GLY A N 1
ATOM 948 C CA . GLY A 1 127 ? 10.680 -7.810 2.263 1.00 67.94 127 GLY A CA 1
ATOM 949 C C . GLY A 1 127 ? 9.163 -7.632 2.091 1.00 67.94 127 GLY A C 1
ATOM 950 O O . GLY A 1 127 ? 8.733 -6.678 1.452 1.00 67.94 127 GLY A O 1
ATOM 951 N N . VAL A 1 128 ? 8.331 -8.511 2.661 1.00 70.81 128 VAL A N 1
ATOM 952 C CA . VAL A 1 128 ? 6.868 -8.527 2.427 1.00 70.81 128 VAL A CA 1
ATOM 953 C C . VAL A 1 128 ? 6.043 -7.819 3.503 1.00 70.81 128 VAL A C 1
ATOM 955 O O . VAL A 1 128 ? 4.872 -7.512 3.293 1.00 70.81 128 VAL A O 1
ATOM 958 N N . GLY A 1 129 ? 6.614 -7.531 4.672 1.00 80.56 129 GLY A N 1
ATOM 959 C CA . GLY A 1 129 ? 5.837 -7.003 5.798 1.00 80.56 129 GLY A CA 1
ATOM 960 C C . GLY A 1 129 ? 5.338 -5.557 5.635 1.00 80.56 129 GLY A C 1
ATOM 961 O O . GLY A 1 129 ? 4.444 -5.140 6.370 1.00 80.56 129 GLY A O 1
ATOM 962 N N . LEU A 1 130 ? 5.828 -4.812 4.639 1.00 87.00 130 LEU A N 1
ATOM 963 C CA . LEU A 1 130 ? 5.422 -3.425 4.378 1.00 87.00 130 LEU A CA 1
ATOM 964 C C . LEU A 1 130 ? 3.923 -3.306 4.048 1.00 87.00 130 LEU A C 1
ATOM 966 O O . LEU A 1 130 ? 3.248 -2.404 4.542 1.00 87.00 130 LEU A O 1
ATOM 970 N N . GLY A 1 131 ? 3.370 -4.260 3.288 1.00 89.31 131 GLY A N 1
ATOM 971 C CA . GLY A 1 131 ? 1.933 -4.297 2.991 1.00 89.31 131 GLY A CA 1
ATOM 972 C C . GLY A 1 131 ? 1.075 -4.555 4.234 1.00 89.31 131 GLY A C 1
ATOM 973 O O . GLY A 1 131 ? 0.019 -3.949 4.400 1.00 89.31 131 GLY A O 1
ATOM 974 N N . ILE A 1 132 ? 1.552 -5.39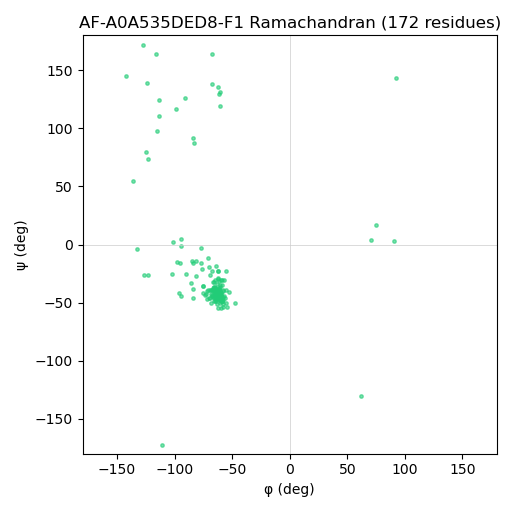0 5.164 1.00 92.19 132 ILE A N 1
ATOM 975 C CA . ILE A 1 132 ? 0.842 -5.695 6.418 1.00 92.19 132 ILE A CA 1
ATOM 976 C C . ILE A 1 132 ? 0.705 -4.429 7.275 1.00 92.19 132 ILE A C 1
ATOM 978 O O . ILE A 1 132 ? -0.381 -4.147 7.789 1.00 92.19 132 ILE A O 1
ATOM 982 N N . LEU A 1 133 ? 1.780 -3.637 7.386 1.00 92.31 133 LEU A N 1
ATOM 983 C CA . LEU A 1 133 ? 1.761 -2.355 8.098 1.00 92.31 133 LEU A CA 1
ATOM 984 C C . LEU A 1 133 ? 0.769 -1.378 7.478 1.00 92.31 133 LEU A C 1
ATOM 986 O O . LEU A 1 133 ? -0.013 -0.766 8.202 1.00 92.31 133 LEU A O 1
ATOM 990 N N . THR A 1 134 ? 0.742 -1.283 6.148 1.00 94.62 134 THR A N 1
ATOM 991 C CA . THR A 1 134 ? -0.249 -0.467 5.442 1.00 94.62 134 THR A CA 1
ATOM 992 C C . THR A 1 134 ? -1.671 -0.863 5.821 1.00 94.62 134 THR A C 1
ATOM 994 O O . THR A 1 134 ? -2.451 0.001 6.214 1.00 94.62 134 THR A O 1
ATOM 997 N N . GLY A 1 135 ? -2.016 -2.152 5.768 1.00 93.56 135 GLY A N 1
ATOM 998 C CA . GLY A 1 135 ? -3.362 -2.619 6.115 1.00 93.56 135 GLY A CA 1
ATOM 999 C C . GLY A 1 135 ? -3.753 -2.343 7.570 1.00 93.56 135 GLY A C 1
ATOM 1000 O O . GLY A 1 135 ? -4.875 -1.909 7.840 1.00 93.56 135 GLY A O 1
ATOM 1001 N N . LEU A 1 136 ? -2.810 -2.520 8.501 1.00 93.94 136 LEU A N 1
ATOM 1002 C CA . LEU A 1 136 ? -2.982 -2.167 9.912 1.00 93.94 136 LEU A CA 1
ATOM 1003 C C . LEU A 1 136 ? -3.248 -0.663 10.086 1.00 93.94 136 LEU A C 1
ATOM 1005 O O . LEU A 1 136 ? -4.185 -0.271 10.784 1.00 93.94 136 LEU A O 1
ATOM 1009 N N . CYS A 1 137 ? -2.467 0.183 9.413 1.00 94.56 137 CYS A N 1
ATOM 1010 C CA . CYS A 1 137 ? -2.626 1.633 9.437 1.00 94.56 137 CYS A CA 1
ATOM 1011 C C . CYS A 1 137 ? -3.946 2.086 8.801 1.00 94.56 137 CYS A C 1
ATOM 1013 O O . CYS A 1 137 ? -4.586 2.990 9.334 1.00 94.56 137 CYS A O 1
ATOM 1015 N N . VAL A 1 138 ? -4.398 1.453 7.712 1.00 96.06 138 VAL A N 1
ATOM 1016 C CA . VAL A 1 138 ? -5.717 1.728 7.110 1.00 96.06 138 VAL A CA 1
ATOM 1017 C C . VAL A 1 138 ? -6.836 1.383 8.095 1.00 96.06 138 VAL A C 1
ATOM 1019 O O . VAL A 1 138 ? -7.764 2.171 8.274 1.00 96.06 138 VAL A O 1
ATOM 1022 N N . ALA A 1 139 ? -6.741 0.245 8.788 1.00 94.31 139 ALA A N 1
ATOM 1023 C CA . ALA A 1 139 ? -7.724 -0.145 9.797 1.00 94.31 139 ALA A CA 1
ATOM 1024 C C . ALA A 1 139 ? -7.750 0.843 10.982 1.00 94.31 139 ALA A C 1
ATOM 1026 O O . ALA A 1 139 ? -8.825 1.244 11.432 1.00 94.31 139 ALA A O 1
ATOM 1027 N N . ALA A 1 140 ? -6.579 1.300 11.436 1.00 92.12 140 ALA A N 1
ATOM 1028 C CA . ALA A 1 140 ? -6.458 2.324 12.472 1.00 92.12 140 ALA A CA 1
ATOM 1029 C C . ALA A 1 140 ? -7.035 3.680 12.026 1.00 92.12 140 ALA A C 1
ATOM 1031 O O . ALA A 1 140 ? -7.794 4.299 12.769 1.00 92.12 140 ALA A O 1
ATOM 1032 N N . ALA A 1 141 ? -6.744 4.116 10.797 1.00 93.19 141 ALA A N 1
ATOM 1033 C CA . ALA A 1 141 ? -7.251 5.371 10.242 1.00 93.19 141 ALA A CA 1
ATOM 1034 C C . ALA A 1 141 ? -8.770 5.345 10.023 1.00 93.19 141 ALA A C 1
ATOM 1036 O O . ALA A 1 141 ? -9.430 6.364 10.199 1.00 93.19 141 ALA A O 1
ATOM 1037 N N . ARG A 1 142 ? -9.342 4.180 9.694 1.00 93.19 142 ARG A N 1
ATOM 1038 C CA . ARG A 1 142 ? -10.798 3.996 9.629 1.00 93.19 142 ARG A CA 1
ATOM 1039 C C . ARG A 1 142 ? -11.460 4.186 10.996 1.00 93.19 142 ARG A C 1
ATOM 1041 O O . ARG A 1 142 ? -12.569 4.707 11.058 1.00 93.19 142 ARG A O 1
ATOM 1048 N N . LYS A 1 143 ? -10.807 3.739 12.074 1.00 91.06 143 LYS A N 1
ATOM 1049 C CA . LYS A 1 143 ? -11.323 3.850 13.445 1.00 91.06 143 LYS A CA 1
ATOM 1050 C C . LYS A 1 143 ? -11.206 5.276 13.989 1.00 91.06 143 LYS A C 1
ATOM 1052 O O . LYS A 1 143 ? -12.162 5.754 14.584 1.00 91.06 143 LYS A O 1
ATOM 1057 N N . ASP A 1 144 ? -10.082 5.947 13.728 1.00 90.81 144 ASP A N 1
ATOM 1058 C CA . ASP A 1 144 ? -9.827 7.338 14.129 1.00 90.81 144 ASP A CA 1
ATOM 1059 C C . ASP A 1 144 ? -9.456 8.225 12.920 1.00 90.81 144 ASP A C 1
ATOM 1061 O O . ASP A 1 144 ? -8.278 8.556 12.719 1.00 90.81 144 ASP A O 1
ATOM 1065 N N . PRO A 1 145 ? -10.443 8.677 12.117 1.00 89.62 145 PRO A N 1
ATOM 1066 C CA . PRO A 1 145 ? -10.185 9.467 10.909 1.00 89.62 145 PRO A CA 1
ATOM 1067 C C . PRO A 1 145 ? -9.455 10.789 11.166 1.00 89.62 145 PRO A C 1
ATOM 1069 O O . PRO A 1 145 ? -8.662 11.227 10.331 1.00 89.62 145 PRO A O 1
ATOM 1072 N N . SER A 1 146 ? -9.661 11.403 12.337 1.00 91.62 146 SER A N 1
ATOM 1073 C CA . SER A 1 146 ? -8.982 12.643 12.747 1.00 91.62 146 SER A CA 1
ATOM 1074 C C . SER A 1 146 ? -7.463 12.491 12.871 1.00 91.62 146 SER A C 1
ATOM 1076 O O . SER A 1 146 ? -6.735 13.474 12.759 1.00 91.62 146 SER A O 1
ATOM 1078 N N . ARG A 1 147 ? -6.968 11.261 13.072 1.00 92.44 147 ARG A N 1
ATOM 1079 C CA . ARG A 1 147 ? -5.538 10.944 13.188 1.00 92.44 147 ARG A CA 1
ATOM 1080 C C . ARG A 1 147 ? -4.947 10.353 11.912 1.00 92.44 147 ARG A C 1
ATOM 1082 O O . ARG A 1 147 ? -3.760 10.043 11.907 1.00 92.44 147 ARG A O 1
ATOM 1089 N N . SER A 1 148 ? -5.733 10.217 10.842 1.00 92.81 148 SER A N 1
ATOM 1090 C CA . SER A 1 148 ? -5.290 9.656 9.556 1.00 92.81 148 SER A CA 1
ATOM 1091 C C . SER A 1 148 ? -3.963 10.256 9.084 1.00 92.81 148 SER A C 1
ATOM 1093 O O . SER A 1 148 ? -3.008 9.529 8.854 1.00 92.81 148 SER A O 1
ATOM 1095 N N . VAL A 1 149 ? -3.826 11.581 9.063 1.00 94.69 149 VAL A N 1
ATOM 1096 C CA . VAL A 1 149 ? -2.573 12.220 8.626 1.00 94.69 149 VAL A CA 1
ATOM 1097 C C . VAL A 1 149 ? -1.376 11.790 9.480 1.00 94.69 149 VAL A C 1
ATOM 1099 O O . VAL A 1 149 ? -0.338 11.408 8.942 1.00 94.69 149 VAL A O 1
ATOM 1102 N N . ALA A 1 150 ? -1.524 11.782 10.807 1.00 94.31 150 ALA A N 1
ATOM 1103 C CA . ALA A 1 150 ? -0.462 11.355 11.715 1.00 94.31 150 ALA A CA 1
ATOM 1104 C C . ALA A 1 150 ? -0.108 9.869 11.528 1.00 94.31 150 ALA A C 1
ATOM 1106 O O . ALA A 1 150 ? 1.070 9.516 11.517 1.00 94.31 150 ALA A O 1
ATOM 1107 N N . ILE A 1 151 ? -1.111 9.008 11.321 1.00 93.88 151 ILE A N 1
ATOM 1108 C CA . ILE A 1 151 ? -0.923 7.580 11.030 1.00 93.88 151 ILE A CA 1
ATOM 1109 C C . ILE A 1 151 ? -0.181 7.397 9.699 1.00 93.88 151 ILE A C 1
ATOM 1111 O O . ILE A 1 151 ? 0.738 6.586 9.629 1.00 93.88 151 ILE A O 1
ATOM 1115 N N . GLY A 1 152 ? -0.528 8.164 8.665 1.00 93.69 152 GLY A N 1
ATOM 1116 C CA . GLY A 1 152 ? 0.134 8.126 7.360 1.00 93.69 152 GLY A CA 1
ATOM 1117 C C . GLY A 1 152 ? 1.594 8.575 7.403 1.00 93.69 152 GLY A C 1
ATOM 1118 O O . GLY A 1 152 ? 2.438 7.989 6.724 1.00 93.69 152 GLY A O 1
ATOM 1119 N N . ILE A 1 153 ? 1.912 9.580 8.224 1.00 94.50 153 ILE A N 1
ATOM 1120 C CA . ILE A 1 153 ? 3.293 10.029 8.461 1.00 94.50 153 ILE A CA 1
ATOM 1121 C C . ILE A 1 153 ? 4.073 8.968 9.246 1.00 94.50 153 ILE A C 1
ATOM 1123 O O . ILE A 1 153 ? 5.184 8.614 8.858 1.00 94.50 153 ILE A O 1
ATOM 1127 N N . ALA A 1 154 ? 3.489 8.420 10.315 1.00 92.12 154 ALA A N 1
ATOM 1128 C CA . ALA A 1 154 ? 4.115 7.355 11.096 1.00 92.12 154 ALA A CA 1
ATOM 1129 C C . ALA A 1 154 ? 4.383 6.108 10.239 1.00 92.12 154 ALA A C 1
ATOM 1131 O O . ALA A 1 154 ? 5.463 5.525 10.320 1.00 92.12 154 ALA A O 1
ATOM 1132 N N . LEU A 1 155 ? 3.435 5.743 9.368 1.00 93.62 155 LEU A N 1
ATOM 1133 C CA . LEU A 1 155 ? 3.613 4.683 8.384 1.00 93.62 155 LEU A CA 1
ATOM 1134 C C . LEU A 1 155 ? 4.791 4.989 7.460 1.00 93.62 155 LEU A C 1
ATOM 1136 O O . LEU A 1 155 ? 5.646 4.131 7.300 1.00 93.62 155 LEU A O 1
ATOM 1140 N N . LEU A 1 156 ? 4.881 6.194 6.888 1.00 92.88 156 LEU A N 1
ATOM 1141 C CA . LEU A 1 156 ? 5.996 6.558 6.008 1.00 92.88 156 LEU A CA 1
ATOM 1142 C C . LEU A 1 156 ? 7.354 6.390 6.701 1.00 92.88 156 LEU A C 1
ATOM 1144 O O . LEU A 1 156 ? 8.263 5.794 6.130 1.00 92.88 156 LEU A O 1
ATOM 1148 N N . VAL A 1 157 ? 7.477 6.867 7.942 1.00 90.94 157 VAL A N 1
ATOM 1149 C CA . VAL A 1 157 ? 8.704 6.712 8.738 1.00 90.94 157 VAL A CA 1
ATOM 1150 C C . VAL A 1 157 ? 9.028 5.233 8.948 1.00 90.94 157 VAL A C 1
ATOM 1152 O O . VAL A 1 157 ? 10.164 4.822 8.723 1.00 90.94 157 VAL A O 1
ATOM 1155 N N . LEU A 1 158 ? 8.039 4.414 9.317 1.00 88.56 158 LEU A N 1
ATOM 1156 C CA . LEU A 1 158 ? 8.226 2.971 9.487 1.00 88.56 158 LEU A CA 1
ATOM 1157 C C . LEU A 1 158 ? 8.633 2.284 8.185 1.00 88.56 158 LEU A C 1
ATOM 1159 O O . LEU A 1 158 ? 9.536 1.455 8.203 1.00 88.56 158 LEU A O 1
ATOM 1163 N N . LEU A 1 159 ? 8.008 2.638 7.062 1.00 89.25 159 LEU A N 1
ATOM 1164 C CA . LEU A 1 159 ? 8.356 2.103 5.751 1.00 89.25 159 LEU A CA 1
ATOM 1165 C C . LEU A 1 159 ? 9.818 2.431 5.427 1.00 89.25 159 LEU A C 1
ATOM 1167 O O . LEU A 1 159 ? 10.577 1.523 5.105 1.00 89.25 159 LEU A O 1
ATOM 1171 N N . ILE A 1 160 ? 10.246 3.687 5.596 1.00 86.94 160 ILE A N 1
ATOM 1172 C CA . ILE A 1 160 ? 11.639 4.103 5.370 1.00 86.94 160 ILE A CA 1
ATOM 1173 C C . ILE A 1 160 ? 12.599 3.311 6.265 1.00 86.94 160 ILE A C 1
ATOM 1175 O O . ILE A 1 160 ? 13.582 2.767 5.768 1.00 86.94 160 ILE A O 1
ATOM 1179 N N . VAL A 1 161 ? 12.322 3.208 7.566 1.00 84.81 161 VAL A N 1
ATOM 1180 C CA . VAL A 1 161 ? 13.200 2.495 8.506 1.00 84.81 161 VAL A CA 1
ATOM 1181 C C . VAL A 1 161 ? 13.284 1.006 8.164 1.00 84.81 161 VAL A C 1
ATOM 1183 O O . VAL A 1 161 ? 14.378 0.454 8.068 1.00 84.81 161 VAL A O 1
ATOM 1186 N N . LEU A 1 162 ? 12.144 0.349 7.946 1.00 82.00 162 LEU A N 1
ATOM 1187 C CA . LEU A 1 162 ? 12.078 -1.097 7.731 1.00 82.00 162 LEU A CA 1
ATOM 1188 C C . LEU A 1 162 ? 12.547 -1.517 6.338 1.00 82.00 162 LEU A C 1
ATOM 1190 O O . LEU A 1 162 ? 13.181 -2.559 6.203 1.00 82.00 162 LEU A O 1
ATOM 1194 N N . GLY A 1 163 ? 12.283 -0.718 5.305 1.00 77.44 163 GLY A N 1
ATOM 1195 C CA . GLY A 1 163 ? 12.784 -1.005 3.962 1.00 77.44 163 GLY A CA 1
ATOM 1196 C C . GLY A 1 163 ? 14.298 -0.831 3.843 1.00 77.44 163 GLY A C 1
ATOM 1197 O O . GLY A 1 163 ? 14.917 -1.510 3.032 1.00 77.44 163 GLY A O 1
ATOM 1198 N N . ASN A 1 164 ? 14.910 0.013 4.682 1.00 76.62 164 ASN A N 1
ATOM 1199 C CA . ASN A 1 164 ? 16.365 0.199 4.720 1.00 76.62 164 ASN A CA 1
ATOM 1200 C C . ASN A 1 164 ? 17.067 -0.675 5.773 1.00 76.62 164 ASN A C 1
ATOM 1202 O O . ASN A 1 164 ? 18.293 -0.658 5.859 1.00 76.62 164 ASN A O 1
ATOM 1206 N N . LEU A 1 165 ? 16.330 -1.468 6.554 1.00 70.75 165 LEU A N 1
ATOM 1207 C CA . LEU A 1 165 ? 16.883 -2.314 7.617 1.00 70.75 165 LEU A CA 1
ATOM 1208 C C . LEU A 1 165 ? 17.979 -3.286 7.131 1.00 70.75 165 LEU A C 1
ATOM 1210 O O . LEU A 1 165 ? 18.996 -3.397 7.815 1.00 70.75 165 LEU A O 1
ATOM 1214 N N . PRO A 1 166 ? 17.866 -3.911 5.938 1.00 63.81 166 PRO A N 1
ATOM 1215 C CA . PRO A 1 166 ? 18.943 -4.731 5.374 1.00 63.81 166 PRO A CA 1
ATOM 1216 C C . PRO A 1 166 ? 20.228 -3.953 5.036 1.00 63.81 166 PRO A C 1
ATOM 1218 O O . PRO A 1 166 ? 21.284 -4.560 4.886 1.00 63.81 166 PRO A O 1
ATOM 1221 N N . LEU A 1 167 ? 20.154 -2.623 4.906 1.00 62.62 167 LEU A N 1
ATOM 1222 C CA . LEU A 1 167 ? 21.281 -1.742 4.574 1.00 62.62 167 LEU A CA 1
ATOM 1223 C C . LEU A 1 167 ? 21.945 -1.128 5.819 1.00 62.62 167 LEU A C 1
ATOM 1225 O O . LEU A 1 167 ? 23.072 -0.646 5.726 1.00 62.62 167 LEU A O 1
ATOM 1229 N N . LEU A 1 168 ? 21.291 -1.164 6.988 1.00 57.62 168 LEU A N 1
ATOM 1230 C CA . LEU A 1 168 ? 21.829 -0.606 8.237 1.00 57.62 168 LEU A CA 1
ATOM 1231 C C . LEU A 1 168 ? 23.180 -1.209 8.670 1.00 57.62 168 LEU A C 1
ATOM 1233 O O . L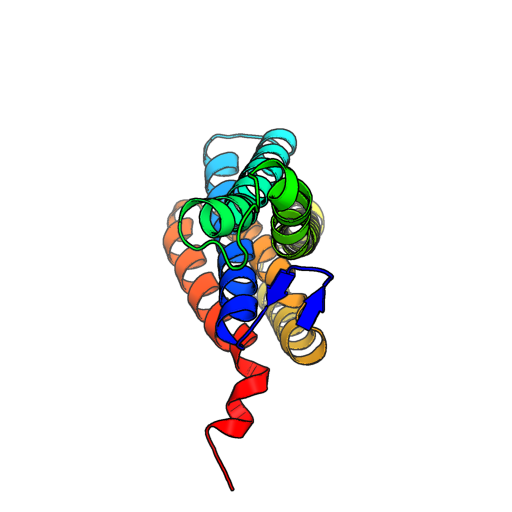EU A 1 168 ? 24.033 -0.434 9.101 1.00 57.62 168 LEU A O 1
ATOM 1237 N N . PRO A 1 169 ? 23.449 -2.524 8.527 1.00 56.53 169 PRO A N 1
ATOM 1238 C CA . PRO A 1 169 ? 24.758 -3.083 8.872 1.00 56.53 169 PRO A CA 1
ATOM 1239 C C . PRO A 1 169 ? 25.904 -2.515 8.023 1.00 56.53 169 PRO A C 1
ATOM 1241 O O . PRO A 1 169 ? 27.028 -2.419 8.498 1.00 56.53 169 PRO A O 1
ATOM 1244 N N . ALA A 1 170 ? 25.630 -2.096 6.782 1.00 58.12 170 ALA A N 1
ATOM 1245 C CA . ALA A 1 170 ? 26.636 -1.515 5.891 1.00 58.12 170 ALA A CA 1
ATOM 1246 C C . ALA A 1 170 ? 26.986 -0.052 6.234 1.00 58.12 170 ALA A C 1
ATOM 1248 O O . ALA A 1 170 ? 28.000 0.457 5.763 1.00 58.12 170 ALA A O 1
ATOM 1249 N N . LEU A 1 171 ? 26.164 0.626 7.045 1.00 48.66 171 LEU A N 1
ATOM 1250 C CA . LEU A 1 171 ? 26.393 2.004 7.501 1.00 48.66 171 LEU A CA 1
ATOM 1251 C C . LEU A 1 171 ? 27.292 2.087 8.746 1.00 48.66 171 LEU A C 1
ATOM 1253 O O . LEU A 1 171 ? 27.791 3.166 9.060 1.00 48.66 171 LEU A O 1
ATOM 1257 N N . PHE A 1 172 ? 27.521 0.960 9.426 1.00 54.44 172 PHE A N 1
ATOM 1258 C CA . PHE A 1 172 ? 28.418 0.845 10.577 1.00 54.44 172 PHE A CA 1
ATOM 1259 C C . PHE A 1 172 ? 29.486 -0.223 10.294 1.00 54.44 172 PHE A C 1
ATOM 1261 O O . PHE A 1 172 ? 29.389 -1.333 10.823 1.00 54.44 172 PHE A O 1
ATOM 1268 N N . PRO A 1 173 ? 30.478 0.062 9.427 1.00 50.50 173 PRO A N 1
ATOM 1269 C CA . PRO A 1 173 ? 31.592 -0.855 9.228 1.00 50.50 173 PRO A CA 1
ATOM 1270 C C . PRO A 1 173 ? 32.344 -1.031 10.555 1.00 50.50 173 PRO A C 1
ATOM 1272 O O . PRO A 1 173 ? 32.653 -0.044 11.227 1.00 50.50 173 PRO A O 1
ATOM 1275 N N . ALA A 1 174 ? 32.561 -2.292 10.935 1.00 55.78 174 ALA A N 1
ATOM 1276 C CA . ALA A 1 174 ? 33.361 -2.683 12.094 1.00 55.78 174 ALA A CA 1
ATOM 1277 C C . ALA A 1 174 ? 34.848 -2.355 11.901 1.00 55.78 174 ALA A C 1
ATOM 1279 O O . ALA A 1 174 ? 35.314 -2.410 10.738 1.00 55.78 174 ALA A O 1
#

Foldseek 3Di:
DDDDPDDQPDPCSPLVLLLVLLLQLLVQLLVCVVVVHDPVSSVVSLVVQLLVQLCVLLVCCVPPNPDPPDDSVNSVVSSNCRSCVRHVLLSVLLVVLLCCPQPPDDPDPVVLVVQLVVLLVCCQPPVRSLSNLSNSLSNVCSVPVVCSVVSSVVSSVSSVCSSCVVVVVVVDDD

Sequence (174 aa):
MAFGNYALYGNGALIVPALFAPWAVYWGWAWVLAR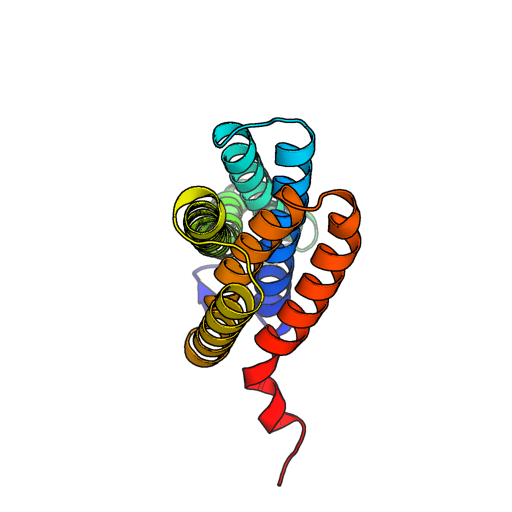GGAALEMALFVVGLALGVGAWSVLEVVFFPQQPGLTVLDALPGLVFNGAFFVIPAALLAGLAFWLFSSRMPLNSLTVFAAGFAAAFLSALYGVGLGILTGLCVAAARKDPSRSVAIGIALLVLLIVLGNLPLLPALFPA

Secondary structure (DSSP, 8-state):
-EETTEE--SHHHHHHHHHHHHHHHHHHHHHHHHTT--HHHHHHHHHHHHHHHHHHHHHHHHHS-SSTT--HHHHHHHHHHHHHHHHHHHHHHHHHHHHHHHHTS--SHHHHHHHHHHHHHHHHHHS-HHHHHHHHHHHHHHH-GGGHHHHHHHHHHHHHHHHTGGGHHHHS--

Nearest PDB structures (foldseek):
  8v8c-assembly1_A  TM=3.396E-01  e=1.346E+00  Homo sapiens
  7uwb-assembly1_j  TM=2.559E-01  e=1.548E+00  Citrus x limon

pLDDT: mean 83.4, std 13.84, range [39.31, 97.31]

Radius of gyration: 17.54 Å; Cα contacts (8 Å, |Δi|>4): 203; chains: 1; bounding box: 51×24×55 Å